Protein AF-A0A9E4QGD0-F1 (afdb_monomer_lite)

Secondary structure (DSSP, 8-state):
--PPPPPP--SSSTTSS---S-SS-TTTS-TTGGGTTSS---TT-PPPB---HHHHHHHHHHHHHHHHHHHHHTTTS------HHHHHHSHHHHHHHHHHHTTPPP---------S--S-HHHHBTTHHHHHHHHTTSGGGGGG-

Radius of gyration: 20.44 Å; chains: 1; bounding box: 40×55×53 Å

pLDDT: mean 71.47, std 24.99, range [26.88, 96.88]

Sequence (145 aa):
MVHRPEPDGGWEAAALEHTGGLRHPIASTTRLWRSISSSRARKQDRPLLTLTPEECDAAFREEERRSARFAALFADHPVHNLYYEDLAGKQNDTLAGVQQFLGVEPARLAPTTVRQNPEPLRQLIGNYDELFAAFRGTADEAFFD

Foldseek 3Di:
DDDDDDPDPPPVPPPPDPPPADPDDVPRPDPVVVPPPDDDDPPPDDDADEDDLVRVVSVVVVVVVVVVVVCVVCVVDDDDDADPCCCVPVVQVRVQVVCVVVVHDDDDDDDPDDDPDPDQSVVRHPCLVVNLVVCPPHPCNVVRD

Structure (mmCIF, N/CA/C/O backbone):
data_AF-A0A9E4QGD0-F1
#
_entry.id   AF-A0A9E4QGD0-F1
#
loop_
_atom_site.group_PDB
_atom_site.id
_atom_site.type_symbol
_atom_site.label_atom_id
_atom_site.label_alt_id
_atom_site.label_comp_id
_atom_site.label_asym_id
_atom_site.label_entity_id
_atom_site.label_seq_id
_atom_site.pdbx_PDB_ins_code
_atom_site.Cartn_x
_atom_site.Cartn_y
_atom_site.Cartn_z
_atom_site.occupancy
_atom_site.B_iso_or_equiv
_atom_site.auth_seq_id
_atom_site.auth_comp_id
_atom_site.auth_asym_id
_atom_site.auth_atom_id
_atom_site.pdbx_PDB_model_num
ATOM 1 N N . MET A 1 1 ? -4.714 39.289 32.082 1.00 37.78 1 MET A N 1
ATOM 2 C CA . MET A 1 1 ? -3.652 38.882 31.138 1.00 37.78 1 MET A CA 1
ATOM 3 C C . MET A 1 1 ? -3.065 37.585 31.656 1.00 37.78 1 MET A C 1
ATOM 5 O O . MET A 1 1 ? -2.292 37.620 32.601 1.00 37.78 1 MET A O 1
ATOM 9 N N . VAL A 1 2 ? -3.532 36.451 31.136 1.00 30.64 2 VAL A N 1
ATOM 10 C CA . VAL A 1 2 ? -3.069 35.122 31.553 1.00 30.64 2 VAL A CA 1
ATOM 11 C C . VAL A 1 2 ? -2.380 34.495 30.352 1.00 30.64 2 VAL A C 1
ATOM 13 O O . VAL A 1 2 ? -2.986 34.319 29.298 1.00 30.64 2 VAL A O 1
ATOM 16 N N . HIS A 1 3 ? -1.084 34.265 30.529 1.00 28.83 3 HIS A N 1
ATOM 17 C CA . HIS A 1 3 ? -0.173 33.605 29.607 1.00 28.83 3 HIS A CA 1
ATOM 18 C C . HIS A 1 3 ? -0.646 32.162 29.371 1.00 28.83 3 HIS A C 1
ATOM 20 O O . HIS A 1 3 ? -0.838 31.416 30.331 1.00 28.83 3 HIS A O 1
ATOM 26 N N . ARG A 1 4 ? -0.833 31.767 28.109 1.00 29.77 4 ARG A N 1
ATOM 27 C CA . ARG A 1 4 ? -1.031 30.367 27.714 1.00 29.77 4 ARG A CA 1
ATOM 28 C C . ARG A 1 4 ? 0.342 29.787 27.347 1.00 29.77 4 ARG A C 1
ATOM 30 O O . ARG A 1 4 ? 1.035 30.438 26.566 1.00 29.77 4 ARG A O 1
ATOM 37 N N . PRO A 1 5 ? 0.767 28.636 27.889 1.00 33.19 5 PRO A N 1
ATOM 38 C CA . PRO A 1 5 ? 1.956 27.956 27.394 1.00 33.19 5 PRO A CA 1
ATOM 39 C C . PRO A 1 5 ? 1.635 27.257 26.063 1.00 33.19 5 PRO A C 1
ATOM 41 O O . PRO A 1 5 ? 0.578 26.641 25.906 1.00 33.19 5 PRO A O 1
ATOM 44 N N . GLU A 1 6 ? 2.534 27.420 25.096 1.00 37.16 6 GLU A N 1
ATOM 45 C CA . GLU A 1 6 ? 2.599 26.661 23.842 1.00 37.16 6 GLU A CA 1
ATOM 46 C C . GLU A 1 6 ? 2.935 25.191 24.160 1.00 37.16 6 GLU A C 1
ATOM 48 O O . GLU A 1 6 ? 3.766 24.955 25.039 1.00 37.16 6 GLU A O 1
ATOM 53 N N . PRO A 1 7 ? 2.324 24.188 23.504 1.00 37.34 7 PRO A N 1
ATOM 54 C CA . PRO A 1 7 ? 2.764 22.811 23.653 1.00 37.34 7 PRO A CA 1
ATOM 55 C C . PRO A 1 7 ? 4.029 22.582 22.821 1.00 37.34 7 PRO A C 1
ATOM 57 O O . PRO A 1 7 ? 4.018 22.695 21.595 1.00 37.34 7 PRO A O 1
ATOM 60 N N . ASP A 1 8 ? 5.104 22.252 23.531 1.00 33.94 8 ASP A N 1
ATOM 61 C CA . ASP A 1 8 ? 6.404 21.860 23.007 1.00 33.94 8 ASP A CA 1
ATOM 62 C C . ASP A 1 8 ? 6.279 20.793 21.905 1.00 33.94 8 ASP A C 1
ATOM 64 O O . ASP A 1 8 ? 5.720 19.710 22.104 1.00 33.94 8 ASP A O 1
ATOM 68 N N . GLY A 1 9 ? 6.833 21.113 20.731 1.00 37.50 9 GLY A N 1
ATOM 69 C CA . GLY A 1 9 ? 6.943 20.260 19.543 1.00 37.50 9 GLY A CA 1
ATOM 70 C C . GLY A 1 9 ? 7.920 19.095 19.726 1.00 37.50 9 GLY A C 1
ATOM 71 O O . GLY A 1 9 ? 8.907 18.974 19.008 1.00 37.50 9 GLY A O 1
ATOM 72 N N . GLY A 1 10 ? 7.648 18.230 20.702 1.00 30.17 10 GLY A N 1
ATOM 73 C CA . GLY A 1 10 ? 8.499 17.101 21.083 1.00 30.17 10 GLY A CA 1
ATOM 74 C C . GLY A 1 10 ? 8.275 15.798 20.309 1.00 30.17 10 GLY A C 1
ATOM 75 O O . GLY A 1 10 ? 8.880 14.794 20.672 1.00 30.17 10 GLY A O 1
ATOM 76 N N . TRP A 1 11 ? 7.426 15.762 19.273 1.00 34.44 11 TRP A N 1
ATOM 77 C CA . TRP A 1 11 ? 7.174 14.530 18.501 1.00 34.44 11 TRP A CA 1
ATOM 78 C C . TRP A 1 11 ? 7.825 14.503 17.109 1.00 34.44 11 TRP A C 1
ATOM 80 O O . TRP A 1 11 ? 7.941 13.429 16.523 1.00 34.44 11 TRP A O 1
ATOM 90 N N . GLU A 1 12 ? 8.337 15.630 16.599 1.00 31.05 12 GLU A N 1
ATOM 91 C CA . GLU A 1 12 ? 8.999 15.672 15.282 1.00 31.05 12 GLU A CA 1
ATOM 92 C C . GLU A 1 12 ? 10.428 15.091 15.294 1.00 31.05 12 GLU A C 1
ATOM 94 O O . GLU A 1 12 ? 10.947 14.712 14.246 1.00 31.05 12 GLU A O 1
ATOM 99 N N . ALA A 1 13 ? 11.058 14.945 16.465 1.00 28.44 13 ALA A N 1
ATOM 100 C CA . ALA A 1 13 ? 12.454 14.503 16.572 1.00 28.44 13 ALA A CA 1
ATOM 101 C C . ALA A 1 13 ? 12.646 12.983 16.763 1.00 28.44 13 ALA A C 1
ATOM 103 O O . ALA A 1 13 ? 13.756 12.487 16.597 1.00 28.44 13 ALA A O 1
ATOM 104 N N . ALA A 1 14 ? 11.595 12.217 17.076 1.00 26.88 14 ALA A N 1
ATOM 105 C CA . ALA A 1 14 ? 11.733 10.786 17.389 1.00 26.88 14 ALA A CA 1
ATOM 106 C C . ALA A 1 14 ? 11.584 9.847 16.172 1.00 26.88 14 ALA A C 1
ATOM 108 O O . ALA A 1 14 ? 11.797 8.642 16.295 1.00 26.88 14 ALA A O 1
ATOM 109 N N . ALA A 1 15 ? 11.237 10.370 14.990 1.00 29.66 15 ALA A N 1
ATOM 110 C CA . ALA A 1 15 ? 10.967 9.555 13.801 1.00 29.66 15 ALA A CA 1
ATOM 111 C C . ALA A 1 15 ? 12.170 9.378 12.850 1.00 29.66 15 ALA A C 1
ATOM 113 O O . ALA A 1 15 ? 12.033 8.706 11.829 1.00 29.66 15 ALA A O 1
ATOM 114 N N . LEU A 1 16 ? 13.338 9.963 13.150 1.00 30.84 16 LEU A N 1
ATOM 115 C CA . LEU A 1 16 ? 14.414 10.128 12.159 1.00 30.84 16 LEU A CA 1
ATOM 116 C C . LEU A 1 16 ? 15.708 9.331 12.381 1.00 30.84 16 LEU A C 1
ATOM 118 O O . LEU A 1 16 ? 16.601 9.443 11.547 1.00 30.84 16 LEU A O 1
ATOM 122 N N . GLU A 1 17 ? 15.838 8.490 13.414 1.00 29.80 17 GLU A N 1
ATOM 123 C CA . GLU A 1 17 ? 17.156 7.891 13.721 1.00 29.80 17 GLU A CA 1
ATOM 124 C C . GLU A 1 17 ? 17.335 6.382 13.477 1.00 29.80 17 GLU A C 1
ATOM 126 O O . GLU A 1 17 ? 18.439 5.878 13.674 1.00 29.80 17 GLU A O 1
ATOM 131 N N . HIS A 1 18 ? 16.352 5.638 12.953 1.00 31.98 18 HIS A N 1
ATOM 132 C CA . HIS A 1 18 ? 16.528 4.187 12.718 1.00 31.98 18 HIS A CA 1
ATOM 133 C C . HIS A 1 18 ? 16.061 3.653 11.351 1.00 31.98 18 HIS A C 1
ATOM 135 O O . HIS A 1 18 ? 15.567 2.532 11.249 1.00 31.98 18 HIS A O 1
ATOM 141 N N . THR A 1 19 ? 16.307 4.392 10.267 1.00 35.72 19 THR A N 1
ATOM 142 C CA . THR A 1 19 ? 16.281 3.840 8.895 1.00 35.72 19 THR A CA 1
ATOM 143 C C . THR A 1 19 ? 17.700 3.625 8.373 1.00 35.72 19 THR A C 1
ATOM 145 O O . THR A 1 19 ? 18.219 4.387 7.559 1.00 35.72 19 THR A O 1
ATOM 148 N N . GLY A 1 20 ? 18.349 2.572 8.870 1.00 40.03 20 GLY A N 1
ATOM 149 C CA . GLY A 1 20 ? 19.473 1.942 8.185 1.00 40.03 20 GLY A CA 1
ATOM 150 C C . GLY A 1 20 ? 18.932 0.925 7.183 1.00 40.03 20 GLY A C 1
ATOM 151 O O . GLY A 1 20 ? 18.696 -0.219 7.551 1.00 40.03 20 GLY A O 1
ATOM 152 N N . GLY A 1 21 ? 18.701 1.354 5.944 1.00 33.47 21 GLY A N 1
ATOM 153 C CA . GLY A 1 21 ? 18.187 0.508 4.865 1.00 33.47 21 GLY A CA 1
ATOM 154 C C . GLY A 1 21 ? 17.586 1.366 3.758 1.00 33.47 21 GLY A C 1
ATOM 155 O O . GLY A 1 21 ? 16.741 2.206 4.034 1.00 33.47 21 GLY A O 1
ATOM 156 N N . LEU A 1 22 ? 18.067 1.171 2.529 1.00 30.36 22 LEU A N 1
ATOM 157 C CA . LEU A 1 22 ? 17.850 1.985 1.326 1.00 30.36 22 LEU A CA 1
ATOM 158 C C . LEU A 1 22 ? 18.575 3.339 1.336 1.00 30.36 22 LEU A C 1
ATOM 160 O O . LEU A 1 22 ? 18.127 4.347 1.873 1.00 30.36 22 LEU A O 1
ATOM 164 N N . ARG A 1 23 ?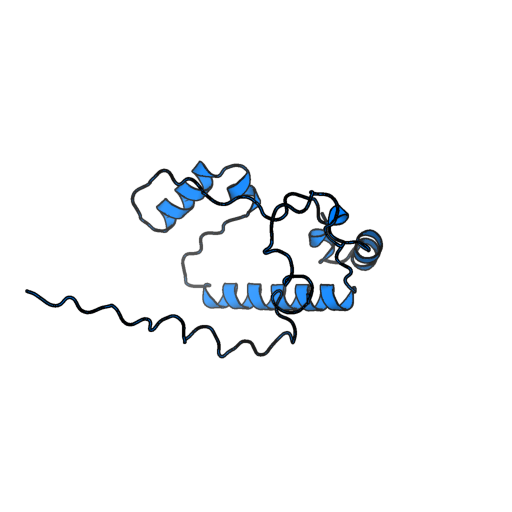 19.684 3.383 0.588 1.00 32.03 23 ARG A N 1
ATOM 165 C CA . ARG A 1 23 ? 20.311 4.632 0.132 1.00 32.03 23 ARG A CA 1
ATOM 166 C C . ARG A 1 23 ? 19.427 5.443 -0.811 1.00 32.03 23 ARG A C 1
ATOM 168 O O . ARG A 1 23 ? 19.858 6.515 -1.214 1.00 32.03 23 ARG A O 1
ATOM 175 N N . HIS A 1 24 ? 18.208 4.985 -1.088 1.00 34.72 24 HIS A N 1
ATOM 176 C CA . HIS A 1 24 ? 17.151 5.824 -1.603 1.00 34.72 24 HIS A CA 1
ATOM 177 C C . HIS A 1 24 ? 15.778 5.413 -1.033 1.00 34.72 24 HIS A C 1
ATOM 179 O O . HIS A 1 24 ? 15.116 4.552 -1.610 1.00 34.72 24 HIS A O 1
ATOM 185 N N . PRO A 1 25 ? 15.308 5.993 0.092 1.00 33.09 25 PRO A N 1
ATOM 186 C CA . PRO A 1 25 ? 13.870 6.071 0.343 1.00 33.09 25 PRO A CA 1
ATOM 187 C C . PRO A 1 25 ? 13.191 6.638 -0.909 1.00 33.09 25 PRO A C 1
ATOM 189 O O . PRO A 1 25 ? 13.799 7.410 -1.639 1.00 33.09 25 PRO A O 1
ATOM 192 N N . ILE A 1 26 ? 11.923 6.335 -1.158 1.00 40.16 26 ILE A N 1
ATOM 193 C CA . ILE A 1 26 ? 11.139 6.863 -2.296 1.00 40.16 26 ILE A CA 1
ATOM 194 C C . ILE A 1 26 ? 11.125 8.420 -2.352 1.00 40.16 26 ILE A C 1
ATOM 196 O O . ILE A 1 26 ? 10.740 9.022 -3.349 1.00 40.16 26 ILE A O 1
ATOM 200 N N . ALA A 1 27 ? 11.661 9.094 -1.327 1.00 36.22 27 ALA A N 1
ATOM 201 C CA . ALA A 1 27 ? 12.019 10.512 -1.318 1.00 36.22 27 ALA A CA 1
ATOM 202 C C . ALA A 1 27 ? 13.336 10.897 -2.052 1.00 36.22 27 ALA A C 1
ATOM 204 O O . ALA A 1 27 ? 13.570 12.083 -2.281 1.00 36.22 27 ALA A O 1
ATOM 205 N N . SER A 1 28 ? 14.223 9.963 -2.410 1.00 31.81 28 SER A N 1
ATOM 206 C CA . SER A 1 28 ? 15.573 10.256 -2.918 1.00 31.81 28 SER A CA 1
ATOM 207 C C . SER A 1 28 ? 16.034 9.478 -4.160 1.00 31.81 28 SER A C 1
ATOM 209 O O . SER A 1 28 ? 17.131 9.779 -4.635 1.00 31.81 28 SER A O 1
ATOM 211 N N . THR A 1 29 ? 15.218 8.615 -4.785 1.00 34.66 29 THR A N 1
ATOM 212 C CA . THR A 1 29 ? 15.470 8.121 -6.168 1.00 34.66 29 THR A CA 1
ATOM 213 C C . THR A 1 29 ? 14.734 8.908 -7.244 1.00 34.66 29 THR A C 1
ATOM 215 O O . THR A 1 29 ? 14.401 8.387 -8.305 1.00 34.66 29 THR A O 1
ATOM 218 N N . THR A 1 30 ? 14.494 10.203 -7.047 1.00 38.78 30 THR A N 1
ATOM 219 C CA . THR A 1 30 ? 14.325 11.060 -8.220 1.00 38.78 30 THR A CA 1
ATOM 220 C C . THR A 1 30 ? 14.702 12.497 -7.918 1.00 38.78 30 THR A C 1
ATOM 222 O O . THR A 1 30 ? 13.944 13.281 -7.352 1.00 38.78 30 THR A O 1
ATOM 225 N N . ARG A 1 31 ? 15.844 12.907 -8.472 1.00 33.31 31 ARG A N 1
ATOM 226 C CA . ARG A 1 31 ? 16.175 14.313 -8.757 1.00 33.31 31 ARG A CA 1
ATOM 227 C C . ARG A 1 31 ? 15.144 15.013 -9.672 1.00 33.31 31 ARG A C 1
ATOM 229 O O . ARG A 1 31 ? 15.396 16.132 -10.097 1.00 33.31 31 ARG A O 1
ATOM 236 N N . LEU A 1 32 ? 14.000 14.382 -9.959 1.00 41.00 32 LEU A N 1
ATOM 237 C CA . LEU A 1 32 ? 12.883 14.905 -10.744 1.00 41.00 32 LEU A CA 1
ATOM 238 C C . LEU A 1 32 ? 11.724 15.445 -9.889 1.00 41.00 32 LEU A C 1
ATOM 240 O O . LEU A 1 32 ? 10.880 16.155 -10.423 1.00 41.00 32 LEU A O 1
ATOM 244 N N . TRP A 1 33 ? 11.694 15.227 -8.566 1.00 37.56 33 TRP A N 1
ATOM 245 C CA . TRP A 1 33 ? 10.655 15.841 -7.715 1.00 37.56 33 TRP A CA 1
ATOM 246 C C . TRP A 1 33 ? 10.857 17.350 -7.499 1.00 37.56 33 TRP A C 1
ATOM 248 O O . TRP A 1 33 ? 9.934 18.050 -7.088 1.00 37.56 33 TRP A O 1
ATOM 258 N N . ARG A 1 34 ? 12.045 17.889 -7.813 1.00 32.38 34 ARG A N 1
ATOM 259 C CA . ARG A 1 34 ? 12.390 19.297 -7.547 1.00 32.38 34 ARG A CA 1
ATOM 260 C C . ARG A 1 34 ? 11.871 20.300 -8.594 1.00 32.38 34 ARG A C 1
ATOM 262 O O . ARG A 1 34 ? 12.224 21.470 -8.500 1.00 32.38 34 ARG A O 1
ATOM 269 N N . SER A 1 35 ? 11.036 19.895 -9.557 1.00 36.22 35 SER A N 1
ATOM 270 C CA . SER A 1 35 ? 10.391 20.838 -10.496 1.00 36.22 35 SER A CA 1
ATOM 271 C C . SER A 1 35 ? 8.858 20.859 -10.451 1.00 36.22 35 SER A C 1
ATOM 273 O O . SER A 1 35 ? 8.249 21.676 -11.136 1.00 36.22 35 SER A O 1
ATOM 275 N N . ILE A 1 36 ? 8.203 20.054 -9.604 1.00 44.62 36 ILE A N 1
ATOM 276 C CA . ILE A 1 36 ? 6.727 19.985 -9.531 1.00 44.62 36 ILE A CA 1
ATOM 277 C C . ILE A 1 36 ? 6.158 21.023 -8.541 1.00 44.62 36 ILE A C 1
ATOM 279 O O . ILE A 1 36 ? 5.204 20.765 -7.812 1.00 44.62 36 ILE A O 1
ATOM 283 N N . SER A 1 37 ? 6.743 22.221 -8.478 1.00 36.44 37 SER A N 1
ATOM 284 C CA . SER A 1 37 ? 6.185 23.333 -7.693 1.00 36.44 37 SER A CA 1
ATOM 285 C C . SER A 1 37 ? 6.234 24.677 -8.414 1.00 36.44 37 SER A C 1
ATOM 287 O O . SER A 1 37 ? 6.330 25.731 -7.790 1.00 36.44 37 SER A O 1
ATOM 289 N N . SER A 1 38 ? 6.082 24.680 -9.737 1.00 34.09 38 SER A N 1
ATOM 290 C CA . SER A 1 38 ? 5.678 25.900 -10.428 1.00 34.09 38 SER A CA 1
ATOM 291 C C . SER A 1 38 ? 4.634 25.616 -11.503 1.00 34.09 38 SER A C 1
ATOM 293 O O . SER A 1 38 ? 4.885 25.019 -12.541 1.00 34.09 38 SER A O 1
ATOM 295 N N . SER A 1 39 ? 3.421 26.090 -11.213 1.00 37.16 39 SER A N 1
ATOM 296 C CA . SER A 1 39 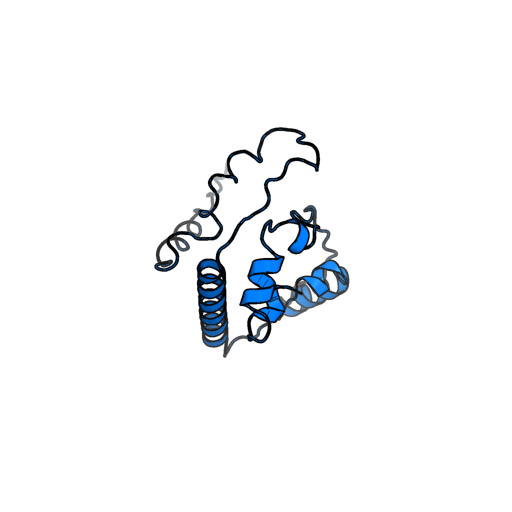? 2.464 26.622 -12.185 1.00 37.16 39 SER A CA 1
ATOM 297 C C . SER A 1 39 ? 2.187 25.795 -13.451 1.00 37.16 39 SER A C 1
ATOM 299 O O . SER A 1 39 ? 2.887 25.900 -14.450 1.00 37.16 39 SER A O 1
ATOM 301 N N . ARG A 1 40 ? 1.015 25.143 -13.480 1.00 40.81 40 ARG A N 1
ATOM 302 C CA . ARG A 1 40 ? 0.217 24.962 -14.713 1.00 40.81 40 ARG A CA 1
ATOM 303 C C . ARG A 1 40 ? 0.916 24.217 -15.871 1.00 40.81 40 ARG A C 1
ATOM 305 O O . ARG A 1 40 ? 0.634 24.504 -17.032 1.00 40.81 40 ARG A O 1
ATOM 312 N N . ALA A 1 41 ? 1.773 23.239 -15.586 1.00 40.69 41 ALA A N 1
ATOM 313 C CA . ALA A 1 41 ? 2.294 22.350 -16.624 1.00 40.69 41 ALA A CA 1
ATOM 314 C C . ALA A 1 41 ? 1.164 21.448 -17.157 1.00 40.69 41 ALA A C 1
ATOM 316 O O . ALA A 1 41 ? 0.439 20.809 -16.390 1.00 40.69 41 ALA A O 1
ATOM 317 N N . ARG A 1 42 ? 0.972 21.451 -18.481 1.00 42.41 42 ARG A N 1
ATOM 318 C CA . ARG A 1 42 ? -0.012 20.616 -19.182 1.00 42.41 42 ARG A CA 1
ATOM 319 C C . ARG A 1 42 ? 0.223 19.144 -18.836 1.00 42.41 42 ARG A C 1
ATOM 321 O O . ARG A 1 42 ? 1.358 18.726 -18.641 1.00 42.41 42 ARG A O 1
ATOM 328 N N . LYS A 1 43 ? -0.852 18.355 -18.838 1.00 49.62 43 LYS A N 1
ATOM 329 C CA . LYS A 1 43 ? -0.911 16.909 -18.534 1.00 49.62 43 LYS A CA 1
ATOM 330 C C . LYS A 1 43 ? 0.044 16.015 -19.366 1.00 49.62 43 LYS A C 1
ATOM 332 O O . LYS A 1 43 ? -0.002 14.805 -19.219 1.00 49.62 43 LYS A O 1
ATOM 337 N N . GLN A 1 44 ? 0.858 16.585 -20.254 1.00 48.75 44 GLN A N 1
ATOM 338 C CA . GLN A 1 44 ? 1.521 15.904 -21.365 1.00 48.75 44 GLN A CA 1
ATOM 339 C C . GLN A 1 44 ? 3.051 15.761 -21.221 1.00 48.75 44 GLN A C 1
ATOM 341 O O . GLN A 1 44 ? 3.631 15.041 -22.017 1.00 48.75 44 GLN A O 1
ATOM 346 N N . ASP A 1 45 ? 3.690 16.364 -20.206 1.00 53.34 45 ASP A N 1
ATOM 347 C CA . ASP A 1 45 ? 5.168 16.397 -20.071 1.00 53.34 45 ASP A CA 1
ATOM 348 C C . ASP A 1 45 ? 5.713 15.751 -18.779 1.00 53.34 45 ASP A C 1
ATOM 350 O O . ASP A 1 45 ? 6.805 16.085 -18.314 1.00 53.34 45 ASP A O 1
ATOM 354 N N . ARG A 1 46 ? 4.979 14.827 -18.145 1.00 64.06 46 ARG A N 1
ATOM 355 C CA . ARG A 1 46 ? 5.560 14.071 -17.020 1.00 64.06 46 ARG A CA 1
ATOM 356 C C . ARG A 1 46 ? 6.547 13.033 -17.578 1.00 64.06 46 ARG A C 1
ATOM 358 O O . ARG A 1 46 ? 6.112 12.190 -18.360 1.00 64.06 46 ARG A O 1
ATOM 365 N N . PRO A 1 47 ? 7.842 13.069 -17.209 1.00 68.62 47 PRO A N 1
ATOM 366 C CA . PRO A 1 47 ? 8.787 12.056 -17.660 1.00 68.62 47 PRO A CA 1
ATOM 367 C C . PRO A 1 47 ? 8.386 10.691 -17.095 1.00 68.62 47 PRO A C 1
ATOM 369 O O . PRO A 1 47 ? 8.054 10.581 -15.913 1.00 68.62 47 PRO A O 1
ATOM 372 N N . LEU A 1 48 ? 8.422 9.668 -17.948 1.00 79.62 48 LEU A N 1
ATOM 373 C CA . LEU A 1 48 ? 8.184 8.288 -17.539 1.00 79.62 48 LEU A CA 1
ATOM 374 C C . LEU A 1 48 ? 9.318 7.811 -16.627 1.00 79.62 48 LEU A C 1
ATOM 376 O O . LEU A 1 48 ? 10.488 8.131 -16.845 1.00 79.62 48 LEU A O 1
ATOM 380 N N . LEU A 1 49 ? 8.964 7.032 -15.610 1.00 83.88 49 LEU A N 1
ATOM 381 C CA . LEU A 1 49 ? 9.920 6.390 -14.718 1.00 83.88 49 LEU A CA 1
ATOM 382 C C . LEU A 1 49 ? 10.573 5.212 -15.440 1.00 83.88 49 LEU A C 1
ATOM 384 O O . LEU A 1 49 ? 9.909 4.476 -16.160 1.00 83.88 49 LEU A O 1
ATOM 388 N N . THR A 1 50 ? 11.872 5.027 -15.254 1.00 84.94 50 THR A N 1
ATOM 389 C CA . THR A 1 50 ? 12.584 3.820 -15.694 1.00 84.94 50 THR A CA 1
ATOM 390 C C . THR A 1 50 ? 13.168 3.175 -14.452 1.00 84.94 50 THR A C 1
ATOM 392 O O . THR A 1 50 ? 13.793 3.879 -13.660 1.00 84.94 50 THR A O 1
ATOM 395 N N . LEU A 1 51 ? 12.919 1.882 -14.272 1.00 88.31 51 LEU A N 1
ATOM 396 C CA . LEU A 1 51 ? 13.346 1.110 -13.101 1.00 88.31 51 LEU A CA 1
ATOM 397 C C . LEU A 1 51 ? 14.066 -0.154 -13.564 1.00 88.31 51 LEU A C 1
ATOM 399 O O . LEU A 1 51 ? 13.754 -0.666 -14.640 1.00 88.31 51 LEU A O 1
ATOM 403 N N . THR A 1 52 ? 14.992 -0.681 -12.772 1.00 90.31 52 THR A N 1
ATOM 404 C CA . THR A 1 52 ? 15.599 -1.992 -13.055 1.00 90.31 52 THR A CA 1
ATOM 405 C C . THR A 1 52 ? 14.912 -3.115 -12.268 1.00 90.31 52 THR A C 1
ATOM 407 O O . THR A 1 52 ? 14.323 -2.854 -11.214 1.00 90.31 52 THR A O 1
ATOM 410 N N . PRO A 1 53 ? 14.987 -4.379 -12.729 1.00 89.06 53 PRO A N 1
ATOM 411 C CA . PRO A 1 53 ? 14.486 -5.515 -11.957 1.00 89.06 53 PRO A CA 1
ATOM 412 C C . PRO A 1 53 ? 15.101 -5.606 -10.554 1.00 89.06 53 PRO A C 1
ATOM 414 O O . PRO A 1 53 ? 14.408 -5.933 -9.598 1.00 89.06 53 PRO A O 1
ATOM 417 N N . GLU A 1 54 ? 16.379 -5.259 -10.396 1.00 88.19 54 GLU A N 1
ATOM 418 C CA . GLU A 1 54 ? 17.060 -5.280 -9.098 1.00 88.19 54 GLU A CA 1
ATOM 419 C C . GLU A 1 54 ? 16.514 -4.215 -8.138 1.00 88.19 54 GLU A C 1
ATOM 421 O O . GLU A 1 54 ? 16.390 -4.473 -6.941 1.00 88.19 54 GLU A O 1
ATOM 426 N N . GLU A 1 55 ? 16.164 -3.028 -8.645 1.00 85.56 55 GLU A N 1
ATOM 427 C CA . GLU A 1 55 ? 15.517 -1.982 -7.845 1.00 85.56 55 GLU A CA 1
ATOM 428 C C . GLU A 1 55 ? 14.123 -2.422 -7.380 1.00 85.56 55 GLU A C 1
ATOM 430 O O . GLU A 1 55 ? 13.759 -2.192 -6.224 1.00 85.56 55 GLU A O 1
ATOM 435 N N . CYS A 1 56 ? 13.364 -3.083 -8.259 1.00 88.38 56 CYS A N 1
ATOM 436 C CA . CYS A 1 56 ? 12.058 -3.643 -7.931 1.00 88.38 56 CYS A CA 1
ATOM 437 C C . CYS A 1 56 ? 12.162 -4.762 -6.884 1.00 88.38 56 CYS A C 1
ATOM 439 O O . CYS A 1 56 ? 11.482 -4.682 -5.864 1.00 88.38 56 CYS A O 1
ATOM 441 N N . ASP A 1 57 ? 13.043 -5.750 -7.072 1.00 87.56 57 ASP A N 1
ATOM 442 C CA . ASP A 1 57 ? 13.213 -6.846 -6.104 1.00 87.56 57 ASP A CA 1
ATOM 443 C C . ASP A 1 57 ? 13.657 -6.315 -4.736 1.00 87.56 57 ASP A C 1
ATOM 445 O O . ASP A 1 57 ? 13.053 -6.651 -3.719 1.00 87.56 57 ASP A O 1
ATOM 449 N N . ALA A 1 58 ? 14.626 -5.393 -4.692 1.00 87.25 58 ALA A N 1
ATOM 450 C CA . ALA A 1 58 ? 15.041 -4.773 -3.436 1.00 87.25 58 ALA A CA 1
ATOM 451 C C . ALA A 1 58 ? 13.873 -4.078 -2.710 1.00 87.25 58 ALA A C 1
ATOM 453 O O . ALA A 1 58 ? 13.765 -4.172 -1.485 1.00 87.25 58 ALA A O 1
ATOM 454 N N . ALA A 1 59 ? 12.988 -3.405 -3.453 1.00 87.56 59 ALA A N 1
ATOM 455 C CA . ALA A 1 59 ? 11.800 -2.774 -2.891 1.00 87.56 59 ALA A CA 1
ATOM 456 C C . ALA A 1 59 ? 10.779 -3.804 -2.376 1.00 87.56 59 ALA A C 1
ATOM 458 O O . ALA A 1 59 ? 10.259 -3.631 -1.274 1.00 87.56 59 ALA A O 1
ATOM 459 N N . PHE A 1 60 ? 10.529 -4.888 -3.116 1.00 90.88 60 PHE A N 1
ATOM 460 C CA . PHE A 1 60 ? 9.609 -5.950 -2.696 1.00 90.88 60 PHE A CA 1
ATOM 461 C C . PHE A 1 60 ? 10.092 -6.654 -1.425 1.00 90.88 60 PHE A C 1
ATOM 463 O O . PHE A 1 60 ? 9.322 -6.814 -0.479 1.00 90.88 60 PHE A O 1
ATOM 470 N N . ARG A 1 61 ? 11.389 -6.980 -1.335 1.00 93.00 61 ARG A N 1
ATOM 471 C CA . ARG A 1 61 ? 11.974 -7.605 -0.134 1.00 93.00 61 ARG A CA 1
ATOM 472 C C . ARG A 1 61 ? 11.901 -6.700 1.088 1.00 93.00 61 ARG A C 1
ATOM 474 O O . ARG A 1 61 ? 11.664 -7.183 2.199 1.00 93.00 61 ARG A O 1
ATOM 481 N N . GLU A 1 62 ? 12.105 -5.397 0.907 1.00 90.38 62 GLU A N 1
ATOM 482 C CA . GLU A 1 62 ? 11.950 -4.445 2.005 1.00 90.38 62 GLU A CA 1
ATOM 483 C C . GLU A 1 62 ? 10.486 -4.340 2.446 1.00 90.38 62 GLU A C 1
ATOM 485 O O . GLU A 1 62 ? 10.214 -4.319 3.647 1.00 90.38 62 GLU A O 1
ATOM 490 N N . GLU A 1 63 ? 9.536 -4.351 1.507 1.00 89.56 63 GLU A N 1
ATOM 491 C CA . GLU A 1 63 ? 8.109 -4.350 1.830 1.00 89.56 63 GLU A CA 1
ATOM 492 C C . GLU A 1 63 ? 7.690 -5.616 2.587 1.00 89.56 63 GLU A C 1
ATOM 494 O O . GLU A 1 63 ? 7.030 -5.518 3.625 1.00 89.56 63 GLU A O 1
ATOM 499 N N . GLU A 1 64 ? 8.146 -6.794 2.151 1.00 91.25 64 GLU A N 1
ATOM 500 C CA . GLU A 1 64 ? 7.940 -8.064 2.858 1.00 91.25 64 GLU A CA 1
ATOM 501 C C . GLU A 1 64 ? 8.493 -8.003 4.289 1.00 91.25 64 GLU A C 1
ATOM 503 O O . GLU A 1 64 ? 7.790 -8.330 5.252 1.00 91.25 64 GLU A O 1
ATOM 508 N N . ARG A 1 65 ? 9.736 -7.527 4.460 1.00 94.38 65 ARG A N 1
ATOM 509 C CA . ARG A 1 65 ? 10.352 -7.355 5.787 1.00 94.38 65 ARG A CA 1
ATOM 510 C C . ARG A 1 65 ? 9.560 -6.397 6.663 1.00 94.38 65 ARG A C 1
ATOM 512 O O . ARG A 1 65 ? 9.374 -6.664 7.854 1.00 94.38 65 ARG A O 1
ATOM 519 N N . ARG A 1 66 ? 9.130 -5.269 6.103 1.00 93.88 66 ARG A N 1
ATOM 520 C CA . ARG A 1 66 ? 8.398 -4.223 6.817 1.00 93.88 66 ARG A CA 1
ATOM 521 C C . ARG A 1 66 ? 7.029 -4.724 7.258 1.00 93.88 66 ARG A C 1
ATOM 523 O O . ARG A 1 66 ? 6.685 -4.564 8.429 1.00 93.88 66 ARG A O 1
ATOM 530 N N . SER A 1 67 ? 6.308 -5.391 6.361 1.00 91.00 67 SER A N 1
ATOM 531 C CA . SER A 1 67 ? 5.024 -6.032 6.636 1.00 91.00 67 SER A CA 1
ATOM 532 C C . SER A 1 67 ? 5.151 -7.081 7.744 1.00 91.00 67 SER A C 1
ATOM 534 O O . SER A 1 67 ? 4.473 -6.979 8.767 1.00 91.00 67 SER A O 1
ATOM 536 N N . ALA A 1 68 ? 6.111 -8.008 7.631 1.00 94.56 68 ALA A N 1
ATOM 537 C CA . ALA A 1 68 ? 6.357 -9.028 8.653 1.00 94.56 68 ALA A CA 1
ATOM 538 C C . ALA A 1 68 ? 6.722 -8.417 10.018 1.00 94.56 68 ALA A C 1
ATOM 540 O O . ALA A 1 68 ? 6.241 -8.865 11.061 1.00 94.56 68 ALA A O 1
ATOM 541 N N . ARG A 1 69 ? 7.538 -7.355 10.024 1.00 96.12 69 ARG A N 1
ATOM 542 C CA . ARG A 1 69 ? 7.903 -6.634 11.248 1.00 96.12 69 ARG A CA 1
ATOM 543 C C . ARG A 1 69 ? 6.687 -5.993 11.914 1.00 96.12 69 ARG A C 1
ATOM 545 O O . ARG A 1 69 ? 6.555 -6.096 13.131 1.00 96.12 69 ARG A O 1
ATOM 552 N N . PHE A 1 70 ? 5.827 -5.313 11.159 1.00 93.00 70 PHE A N 1
ATOM 553 C CA . PHE A 1 70 ? 4.629 -4.694 11.727 1.00 93.00 70 PHE A CA 1
ATOM 554 C C . PHE A 1 70 ? 3.609 -5.735 12.186 1.00 93.00 70 PHE A C 1
ATOM 556 O O . PHE A 1 70 ? 3.058 -5.580 13.271 1.00 93.00 70 PHE A O 1
ATOM 563 N N . ALA A 1 71 ? 3.433 -6.826 11.439 1.00 93.56 71 ALA A N 1
ATOM 564 C CA . ALA A 1 71 ? 2.596 -7.944 11.861 1.00 93.56 71 ALA A CA 1
ATOM 565 C C . ALA A 1 71 ? 3.055 -8.518 13.212 1.00 93.56 71 ALA A C 1
ATOM 567 O O . ALA A 1 71 ? 2.231 -8.736 14.094 1.00 93.56 71 ALA A O 1
ATOM 568 N N . ALA A 1 72 ? 4.366 -8.685 13.413 1.00 95.94 72 ALA A N 1
ATOM 569 C CA . ALA A 1 72 ? 4.915 -9.123 14.696 1.00 95.94 72 ALA A CA 1
ATOM 570 C C . ALA A 1 72 ? 4.725 -8.084 15.818 1.00 95.94 72 ALA A C 1
ATOM 572 O O . ALA A 1 72 ? 4.359 -8.451 16.929 1.00 95.94 72 ALA A O 1
ATOM 573 N N . LEU A 1 73 ? 4.952 -6.793 15.543 1.00 96.31 73 LEU A N 1
ATOM 574 C CA . LEU A 1 73 ? 4.795 -5.723 16.540 1.00 96.31 73 LEU A CA 1
ATOM 575 C C . LEU A 1 73 ? 3.350 -5.562 17.025 1.00 96.31 73 LEU A C 1
ATOM 577 O O . LEU A 1 73 ? 3.136 -5.207 18.179 1.00 96.31 73 LEU A O 1
ATOM 581 N N . PHE A 1 74 ? 2.376 -5.804 16.149 1.00 95.06 74 PHE A N 1
ATOM 582 C CA . PHE A 1 74 ? 0.956 -5.634 16.447 1.00 95.06 74 PHE A CA 1
ATOM 583 C C . PHE A 1 74 ? 0.216 -6.957 16.688 1.00 95.06 74 PHE A C 1
ATOM 585 O O . PHE A 1 74 ? -1.008 -6.946 16.761 1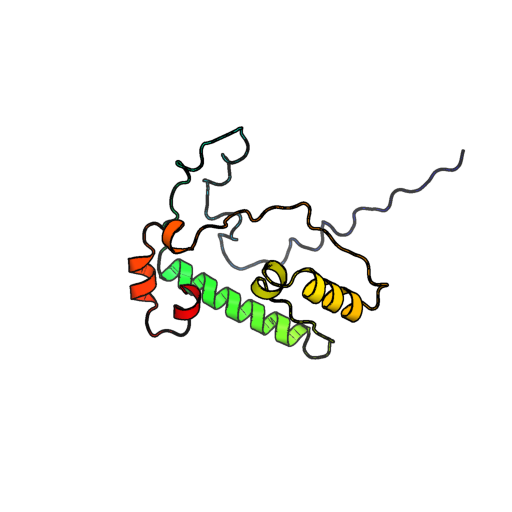.00 95.06 74 PHE A O 1
ATOM 592 N N . ALA A 1 75 ? 0.928 -8.080 16.845 1.00 95.44 75 ALA A N 1
ATOM 593 C CA . ALA A 1 75 ? 0.321 -9.407 16.985 1.00 95.44 75 ALA A CA 1
ATOM 594 C C . ALA A 1 75 ? -0.690 -9.498 18.146 1.00 95.44 75 ALA A C 1
ATOM 596 O O . ALA A 1 75 ? -1.725 -10.145 18.009 1.00 95.44 75 ALA A O 1
ATOM 597 N N . ASP A 1 76 ? -0.417 -8.796 19.250 1.00 96.56 76 ASP A N 1
ATOM 598 C CA . ASP A 1 76 ? -1.267 -8.765 20.448 1.00 96.56 76 ASP A CA 1
ATOM 599 C C . ASP A 1 76 ? -2.183 -7.527 20.515 1.00 96.56 76 ASP A C 1
ATOM 601 O O . ASP A 1 76 ? -2.786 -7.234 21.550 1.00 96.56 76 ASP A O 1
ATOM 605 N N . HIS A 1 77 ? -2.291 -6.772 19.420 1.00 95.56 77 HIS A N 1
ATOM 606 C CA . HIS A 1 77 ? -3.090 -5.555 19.346 1.00 95.56 77 HIS A CA 1
ATOM 607 C C . HIS A 1 77 ? -4.285 -5.731 18.400 1.00 95.56 77 HIS A C 1
ATOM 609 O O . HIS A 1 77 ? -4.176 -6.404 17.375 1.00 95.56 77 HIS A O 1
ATOM 615 N N . PRO A 1 78 ? -5.435 -5.092 18.681 1.00 94.38 78 PRO A N 1
ATOM 616 C CA . PRO A 1 78 ? -6.493 -4.969 17.690 1.00 94.38 78 PRO A CA 1
ATOM 617 C C . PRO A 1 78 ? -5.957 -4.245 16.450 1.00 94.38 78 PRO A C 1
ATOM 619 O O . PRO A 1 78 ? -5.404 -3.151 16.562 1.00 94.38 78 PRO A O 1
ATOM 622 N N . VAL A 1 79 ? -6.139 -4.844 15.274 1.00 94.50 79 VAL A N 1
ATOM 623 C CA . VAL A 1 79 ? -5.740 -4.265 13.986 1.00 94.50 79 VAL A CA 1
ATOM 624 C C . VAL A 1 79 ? -6.971 -4.119 13.105 1.00 94.50 79 VAL A C 1
ATOM 626 O O . VAL A 1 79 ? -7.750 -5.058 12.939 1.00 94.50 79 VAL A O 1
ATOM 629 N N . HIS A 1 80 ? -7.129 -2.938 12.516 1.00 94.06 80 HIS A N 1
ATOM 630 C CA . HIS A 1 80 ? -8.122 -2.680 11.484 1.00 94.06 80 HIS A CA 1
ATOM 631 C C . HIS A 1 80 ? -7.423 -2.551 10.135 1.00 94.06 80 HIS A C 1
ATOM 633 O O . HIS A 1 80 ? -6.672 -1.602 9.907 1.00 94.06 80 HIS A O 1
ATOM 639 N N . ASN A 1 81 ? -7.664 -3.517 9.251 1.00 91.56 81 ASN A N 1
ATOM 640 C CA . ASN A 1 81 ? -7.101 -3.504 7.907 1.00 91.56 81 ASN A CA 1
ATOM 641 C C . ASN A 1 81 ? -7.919 -2.577 7.012 1.00 91.56 81 ASN A C 1
ATOM 643 O O . ASN A 1 81 ? -9.138 -2.705 6.918 1.00 91.56 81 ASN A O 1
ATOM 647 N N . LEU A 1 82 ? -7.220 -1.664 6.346 1.00 90.69 82 LEU A N 1
ATOM 648 C CA . LEU A 1 82 ? -7.787 -0.696 5.425 1.00 90.69 82 LEU A CA 1
ATOM 649 C C . LEU A 1 82 ? -7.094 -0.846 4.073 1.00 90.69 82 LEU A C 1
ATOM 651 O O . LEU A 1 82 ? -5.872 -0.727 3.995 1.00 90.69 82 LEU A O 1
ATOM 655 N N . TYR A 1 83 ? -7.881 -1.051 3.022 1.00 87.94 83 TYR A N 1
ATOM 656 C CA . TYR A 1 83 ? -7.391 -1.131 1.650 1.00 87.94 83 TYR A CA 1
ATOM 657 C C . TYR A 1 83 ? -7.712 0.153 0.892 1.00 87.94 83 TYR A C 1
ATOM 659 O O . TYR A 1 83 ? -8.744 0.799 1.112 1.00 87.94 83 TYR A O 1
ATOM 667 N N . TYR A 1 84 ? -6.811 0.541 -0.006 1.00 82.69 84 TYR A N 1
ATOM 668 C CA . TYR A 1 84 ? -6.963 1.771 -0.774 1.00 82.69 84 TYR A CA 1
ATOM 669 C C . TYR A 1 84 ? -8.185 1.707 -1.702 1.00 82.69 84 TYR A C 1
ATOM 671 O O . TYR A 1 84 ? -8.906 2.691 -1.860 1.00 82.69 84 TYR A O 1
ATOM 679 N N . GLU A 1 85 ? -8.447 0.534 -2.268 1.00 84.19 85 GLU A N 1
ATOM 680 C CA . GLU A 1 85 ? -9.534 0.240 -3.196 1.00 84.19 85 GLU A CA 1
ATOM 681 C C . GLU A 1 85 ? -10.896 0.435 -2.525 1.00 84.19 85 GLU A C 1
ATOM 683 O O . GLU A 1 85 ? -11.800 1.038 -3.107 1.00 84.19 85 GLU A O 1
ATOM 688 N N . ASP A 1 86 ? -11.025 0.007 -1.268 1.00 87.06 86 ASP A N 1
ATOM 689 C CA . ASP A 1 86 ? -12.233 0.213 -0.470 1.00 87.06 86 ASP A CA 1
ATOM 690 C C . ASP A 1 86 ? -12.399 1.676 -0.061 1.00 87.06 86 ASP A C 1
ATOM 692 O O . ASP A 1 86 ? -13.515 2.202 -0.055 1.00 87.06 86 ASP A O 1
ATOM 696 N N . LEU A 1 87 ? -11.304 2.375 0.246 1.00 86.31 87 LEU A N 1
ATOM 697 C CA . LEU A 1 87 ? -11.366 3.804 0.541 1.00 86.31 87 LEU A CA 1
ATOM 698 C C . LEU A 1 87 ? -11.776 4.616 -0.697 1.00 86.31 87 LEU A C 1
ATOM 700 O O . LEU A 1 87 ? -12.563 5.553 -0.579 1.00 86.31 87 LEU A O 1
ATOM 704 N N . ALA A 1 88 ? -11.286 4.244 -1.880 1.00 83.44 88 ALA A N 1
ATOM 705 C CA . ALA A 1 88 ? -11.606 4.908 -3.138 1.00 83.44 88 ALA A CA 1
ATOM 706 C C . ALA A 1 88 ? -13.017 4.566 -3.654 1.00 83.44 88 ALA A C 1
ATOM 708 O O . ALA A 1 88 ? -13.696 5.438 -4.195 1.00 83.44 88 ALA A O 1
ATOM 709 N N . GLY A 1 89 ? -13.463 3.314 -3.500 1.00 84.56 89 GLY A N 1
ATOM 710 C CA . GLY A 1 89 ? -14.741 2.829 -4.032 1.00 84.56 89 GLY A CA 1
ATOM 711 C C . GLY A 1 89 ? -15.928 2.935 -3.070 1.00 84.56 89 GLY A C 1
ATOM 712 O O . GLY A 1 89 ? -17.060 3.111 -3.516 1.00 84.56 89 GLY A O 1
ATOM 713 N N . LYS A 1 90 ? -15.691 2.838 -1.755 1.00 87.12 90 LYS A N 1
ATOM 714 C CA . LYS A 1 90 ? -16.724 2.758 -0.701 1.00 87.12 90 LYS A CA 1
ATOM 715 C C . LYS A 1 90 ? -16.406 3.680 0.477 1.00 87.12 90 LYS A C 1
ATOM 717 O O . LYS A 1 90 ? -16.576 3.332 1.640 1.00 87.12 90 LYS A O 1
ATOM 722 N N . GLN A 1 91 ? -15.943 4.888 0.171 1.00 87.56 91 GLN A N 1
ATOM 723 C CA . GLN A 1 91 ? -15.330 5.804 1.133 1.00 87.56 91 GLN A CA 1
ATOM 724 C C . GLN A 1 91 ? -16.113 6.005 2.444 1.00 87.56 91 GLN A C 1
ATOM 726 O O . GLN A 1 91 ? -15.515 5.971 3.515 1.00 87.56 91 GLN A O 1
ATOM 731 N N . ASN A 1 92 ? -17.431 6.233 2.378 1.00 89.38 92 ASN A N 1
ATOM 732 C CA . ASN A 1 92 ? -18.234 6.489 3.580 1.00 89.38 92 ASN A CA 1
ATOM 733 C C . ASN A 1 92 ? -18.273 5.270 4.508 1.00 89.38 92 ASN A C 1
ATOM 735 O O . ASN A 1 92 ? -18.088 5.426 5.711 1.00 89.38 92 ASN A O 1
ATOM 739 N N . ASP A 1 93 ? -18.478 4.080 3.946 1.00 90.69 93 ASP A N 1
ATOM 740 C CA . ASP A 1 93 ? -18.576 2.833 4.708 1.00 90.69 93 ASP A CA 1
ATOM 741 C C . ASP A 1 93 ? -17.217 2.488 5.323 1.00 90.69 93 ASP A C 1
ATOM 743 O O . ASP A 1 93 ? -17.109 2.191 6.512 1.00 90.69 93 ASP A O 1
ATOM 747 N N . THR A 1 94 ? -16.160 2.635 4.526 1.00 92.31 94 THR A N 1
ATOM 748 C CA . THR A 1 94 ? -14.778 2.415 4.943 1.00 92.31 94 THR A CA 1
ATOM 749 C C . THR A 1 94 ? -14.379 3.347 6.094 1.00 92.31 94 THR A C 1
ATOM 751 O O . THR A 1 94 ? -13.862 2.897 7.115 1.00 92.31 94 THR A O 1
ATOM 754 N N . LEU A 1 95 ? -14.671 4.649 5.989 1.00 92.38 95 LEU A N 1
ATOM 755 C CA . LEU A 1 95 ? -14.366 5.619 7.049 1.00 92.38 95 LEU A CA 1
ATOM 756 C C . LEU A 1 95 ? -15.271 5.471 8.279 1.00 92.38 95 LEU A C 1
ATOM 758 O O . LEU A 1 95 ? -14.844 5.797 9.388 1.00 92.38 95 LEU A O 1
ATOM 762 N N . ALA A 1 96 ? -16.501 4.981 8.123 1.00 92.88 96 ALA A N 1
ATOM 763 C CA . ALA A 1 96 ? -17.349 4.626 9.258 1.00 92.88 96 ALA A CA 1
ATOM 764 C C . ALA A 1 96 ? -16.750 3.451 10.048 1.00 92.88 96 ALA A C 1
ATOM 766 O O . ALA A 1 96 ? -16.685 3.521 11.275 1.00 92.88 96 ALA A O 1
ATOM 767 N N . GLY A 1 97 ? -16.230 2.428 9.358 1.00 94.00 97 GLY A N 1
ATOM 768 C CA . GLY A 1 97 ? -15.528 1.303 9.983 1.00 94.00 97 GLY A CA 1
ATOM 769 C C . GLY A 1 97 ? -14.301 1.738 10.788 1.00 94.00 97 GLY A C 1
ATOM 770 O O . GLY A 1 97 ? -14.124 1.303 11.925 1.00 94.00 97 GLY A O 1
ATOM 771 N N . VAL A 1 98 ? -13.507 2.671 10.252 1.00 95.31 98 VAL A N 1
ATOM 772 C CA . VAL A 1 98 ? -12.364 3.258 10.973 1.00 95.31 98 VAL A CA 1
ATOM 773 C C . VAL A 1 98 ? -12.820 4.010 12.228 1.00 95.31 98 VAL A C 1
ATOM 775 O O . VAL A 1 98 ? -12.247 3.820 13.297 1.00 95.31 98 VAL A O 1
ATOM 778 N N . GLN A 1 99 ? -13.862 4.843 12.133 1.00 95.75 99 GLN A N 1
ATOM 779 C CA . GLN A 1 99 ? -14.384 5.592 13.285 1.00 95.75 99 GLN A CA 1
ATOM 780 C C . GLN A 1 99 ? -14.926 4.664 14.378 1.00 95.75 99 GLN A C 1
ATOM 782 O O . GLN A 1 99 ? -14.643 4.869 15.558 1.00 95.75 99 GLN A O 1
ATOM 787 N N . GLN A 1 100 ? -15.628 3.600 13.984 1.00 95.94 100 GLN A N 1
ATOM 788 C CA . GLN A 1 100 ? -16.094 2.568 14.905 1.00 95.94 100 GLN A CA 1
ATOM 789 C C . GLN A 1 100 ? -14.923 1.855 15.590 1.00 95.94 100 GLN A C 1
ATOM 791 O O . GLN A 1 100 ? -14.957 1.661 16.803 1.00 95.94 100 GLN A O 1
ATOM 796 N N . PHE A 1 101 ? -13.885 1.487 14.837 1.00 96.88 101 PHE A N 1
ATOM 797 C CA . PHE A 1 101 ? -12.692 0.848 15.391 1.00 96.88 101 PHE A CA 1
ATOM 798 C C . PHE A 1 101 ? -11.970 1.744 16.408 1.00 96.88 101 PHE A C 1
ATOM 800 O O . PHE A 1 101 ? -11.528 1.264 17.448 1.00 96.88 101 PHE A O 1
ATOM 807 N N . LEU A 1 102 ? -11.901 3.051 16.140 1.00 96.06 102 LEU A N 1
ATOM 808 C CA . LEU A 1 102 ? -11.320 4.037 17.054 1.00 96.06 102 LEU A CA 1
ATOM 809 C C . LEU A 1 102 ? -12.227 4.379 18.251 1.00 96.06 102 LEU A C 1
ATOM 811 O O . LEU A 1 102 ? -11.781 5.075 19.160 1.00 96.06 102 LEU A O 1
ATOM 815 N N . GLY A 1 103 ? -13.482 3.917 18.262 1.00 96.25 103 GLY A N 1
ATOM 816 C CA . GLY A 1 103 ? -14.443 4.202 19.330 1.00 96.25 103 GLY A CA 1
ATOM 817 C C . GLY A 1 103 ? -14.876 5.669 19.397 1.00 96.25 103 GLY A C 1
ATOM 818 O O . GLY A 1 103 ? -15.194 6.161 20.478 1.00 96.25 103 GLY A O 1
ATOM 819 N N . VAL A 1 104 ? -14.858 6.378 18.265 1.00 96.38 104 VAL A N 1
ATOM 820 C CA . VAL A 1 104 ? -15.266 7.789 18.183 1.00 96.38 104 VAL A CA 1
ATOM 821 C C . VAL A 1 104 ? -16.684 7.930 17.634 1.00 96.38 104 VAL A C 1
ATOM 823 O O . VAL A 1 104 ? -17.176 7.064 16.911 1.00 96.38 104 VAL A O 1
ATOM 826 N N . GLU A 1 105 ? -17.333 9.047 17.958 1.00 92.62 105 GLU A N 1
ATOM 827 C CA . GLU A 1 105 ? -18.649 9.388 17.411 1.00 92.62 105 GLU A CA 1
ATOM 828 C C . GLU A 1 105 ? -18.590 9.506 15.876 1.00 92.62 105 GLU A C 1
ATOM 830 O O . GLU A 1 105 ? -17.762 10.269 15.362 1.00 92.62 105 GLU A O 1
ATOM 835 N N . PRO A 1 106 ? -19.450 8.787 15.127 1.00 92.38 106 PRO A N 1
ATOM 836 C CA . PRO A 1 106 ? -19.444 8.834 13.673 1.00 92.38 106 PRO A CA 1
ATOM 837 C C . PRO A 1 106 ? -19.735 10.238 13.139 1.00 92.38 106 PRO A C 1
ATOM 839 O O . PRO A 1 106 ? -20.808 10.808 13.345 1.00 92.38 106 PRO A O 1
ATOM 842 N N . ALA A 1 107 ? -18.797 10.766 12.364 1.00 91.25 107 ALA A N 1
ATOM 843 C CA . ALA A 1 107 ? -18.942 11.997 11.612 1.00 91.25 107 ALA A CA 1
ATOM 844 C C . ALA A 1 107 ? -18.759 11.737 10.115 1.00 91.25 107 ALA A C 1
ATOM 846 O O . ALA A 1 107 ? -18.057 10.820 9.674 1.00 91.25 107 ALA A O 1
ATOM 847 N N . ARG A 1 108 ? -19.391 12.583 9.298 1.00 87.62 108 ARG A N 1
ATOM 848 C CA . ARG A 1 108 ? -19.174 12.555 7.853 1.00 87.62 108 ARG A CA 1
ATOM 849 C C . ARG A 1 108 ? -17.815 13.171 7.540 1.00 87.62 108 ARG A C 1
ATOM 851 O O . ARG A 1 108 ? -17.618 14.368 7.737 1.00 87.62 108 ARG A O 1
ATOM 858 N N . LEU A 1 109 ? -16.911 12.363 6.999 1.00 87.25 109 LEU A N 1
ATOM 859 C CA . LEU A 1 109 ? -15.582 12.794 6.578 1.00 87.25 109 LEU A CA 1
ATOM 860 C C . LEU A 1 109 ? -15.551 12.995 5.059 1.00 87.25 109 LEU A C 1
ATOM 862 O O . LEU A 1 109 ? -15.984 12.131 4.295 1.00 87.25 109 LEU A O 1
ATOM 866 N N . ALA A 1 110 ? -15.042 14.146 4.622 1.00 80.94 110 ALA A N 1
ATOM 867 C CA . ALA A 1 110 ? -14.876 14.485 3.213 1.00 80.94 110 ALA A CA 1
ATOM 868 C C . ALA A 1 110 ? -13.400 14.828 2.944 1.00 80.94 110 ALA A C 1
ATOM 870 O O . ALA A 1 110 ? -12.915 15.835 3.467 1.00 80.94 110 ALA A O 1
ATOM 871 N N . PRO A 1 111 ? -12.672 14.015 2.158 1.00 75.19 111 PRO A N 1
ATOM 872 C CA . PRO A 1 111 ? -11.312 14.326 1.760 1.00 75.19 111 PRO A CA 1
ATOM 873 C C . PRO A 1 111 ? -11.292 15.628 0.965 1.00 75.19 111 PRO A C 1
ATOM 875 O O . PRO A 1 111 ? -12.097 15.835 0.058 1.00 75.19 111 PRO A O 1
ATOM 878 N N . THR A 1 112 ? -10.347 16.500 1.291 1.00 78.12 112 THR A N 1
ATOM 879 C CA . THR A 1 112 ? -10.067 17.723 0.525 1.00 78.12 112 THR A CA 1
ATOM 880 C C . THR A 1 112 ? -8.953 17.515 -0.500 1.00 78.12 112 THR A C 1
ATOM 882 O O . THR A 1 112 ? -8.664 18.404 -1.300 1.00 78.12 112 THR A O 1
ATOM 885 N N . THR A 1 113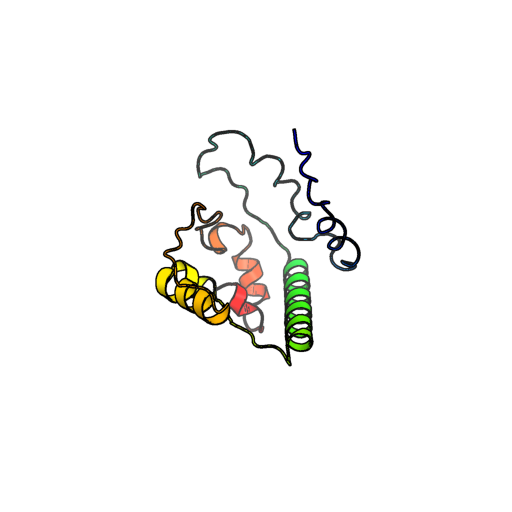 ? -8.314 16.345 -0.480 1.00 73.12 113 THR A N 1
ATOM 886 C CA . THR A 1 113 ? -7.189 15.986 -1.336 1.00 73.12 113 THR A CA 1
ATOM 887 C C . THR A 1 113 ? -7.649 15.220 -2.571 1.00 73.12 113 THR A C 1
ATOM 889 O O . THR A 1 113 ? -8.651 14.508 -2.565 1.00 73.12 113 THR A O 1
ATOM 892 N N . VAL A 1 114 ? -6.891 15.375 -3.656 1.00 67.81 114 VAL A N 1
ATOM 893 C CA . VAL A 1 114 ? -7.107 14.667 -4.921 1.00 67.81 114 VAL A CA 1
ATOM 894 C C . VAL A 1 114 ? -6.022 13.617 -5.128 1.00 67.81 114 VAL A C 1
ATOM 896 O O . VAL A 1 114 ? -4.882 13.791 -4.692 1.00 67.81 114 VAL A O 1
ATOM 899 N N . ARG A 1 115 ? -6.365 12.529 -5.822 1.00 70.25 115 ARG A N 1
ATOM 900 C CA . ARG A 1 115 ? -5.415 11.469 -6.180 1.00 70.25 115 ARG A CA 1
ATOM 901 C C . ARG A 1 115 ? -4.287 12.044 -7.045 1.00 70.25 115 ARG A C 1
ATOM 903 O O . ARG A 1 115 ? -4.554 12.666 -8.070 1.00 70.25 115 ARG A O 1
ATOM 910 N N . GLN A 1 116 ? -3.036 11.827 -6.636 1.00 68.00 116 GLN A N 1
ATOM 911 C CA . GLN A 1 116 ? -1.867 12.416 -7.307 1.00 68.00 116 GLN A CA 1
ATOM 912 C C . GLN A 1 116 ? -1.528 11.745 -8.650 1.00 68.00 116 GLN A C 1
ATOM 914 O O . GLN A 1 116 ? -1.183 12.447 -9.604 1.00 68.00 116 GLN A O 1
ATOM 919 N N . ASN A 1 117 ? -1.678 10.418 -8.728 1.00 69.88 117 ASN A N 1
ATOM 920 C CA . ASN A 1 117 ? -1.447 9.604 -9.925 1.00 69.88 117 ASN A CA 1
ATOM 921 C C . ASN A 1 117 ? -2.669 8.699 -10.164 1.00 69.88 117 ASN A C 1
ATOM 923 O O . ASN A 1 117 ? -2.746 7.597 -9.611 1.00 69.88 117 ASN A O 1
ATOM 927 N N . PRO A 1 118 ? -3.696 9.190 -10.875 1.00 68.44 118 PRO A N 1
ATOM 928 C CA . PRO A 1 118 ? -4.827 8.367 -11.291 1.00 68.44 118 PRO A CA 1
ATOM 929 C C . PRO A 1 118 ? -4.494 7.418 -12.449 1.00 68.44 118 PRO A C 1
ATOM 931 O O . PRO A 1 118 ? -5.274 6.506 -12.706 1.00 68.44 118 PRO A O 1
ATOM 934 N N . GLU A 1 119 ? -3.388 7.637 -13.163 1.00 77.00 119 GLU A N 1
ATOM 935 C CA . GLU A 1 119 ? -3.004 6.828 -14.318 1.00 77.00 119 GLU A CA 1
ATOM 936 C C . GLU A 1 119 ? -2.500 5.421 -13.919 1.00 77.00 119 GLU A C 1
ATOM 938 O O . GLU A 1 119 ? -1.848 5.274 -12.881 1.00 77.00 119 GLU A O 1
ATOM 943 N N . PRO A 1 120 ? -2.761 4.384 -14.741 1.00 81.44 120 PRO A N 1
ATOM 944 C CA . PRO A 1 120 ? -2.208 3.042 -14.547 1.00 81.44 120 PRO A CA 1
ATOM 945 C C . PRO A 1 120 ? -0.674 3.023 -14.542 1.00 81.44 120 PRO A C 1
ATOM 947 O O . PRO A 1 120 ? -0.048 3.790 -15.276 1.00 81.44 120 PRO A O 1
ATOM 950 N N . LEU A 1 121 ? -0.064 2.082 -13.809 1.00 83.50 121 LEU A N 1
ATOM 951 C CA . LEU A 1 121 ? 1.400 1.923 -13.731 1.00 83.50 121 LEU A CA 1
ATOM 952 C C . LEU A 1 121 ? 2.064 1.806 -15.108 1.00 83.50 121 LEU A C 1
ATOM 954 O O . LEU A 1 121 ? 3.084 2.446 -15.359 1.00 83.50 121 LEU A O 1
ATOM 958 N N . ARG A 1 122 ? 1.428 1.083 -16.036 1.00 85.00 122 ARG A N 1
ATOM 959 C CA . ARG A 1 122 ? 1.852 0.951 -17.440 1.00 85.00 122 ARG A CA 1
ATOM 960 C C . ARG A 1 122 ? 2.012 2.291 -18.173 1.00 85.00 122 ARG A C 1
ATOM 962 O O . ARG A 1 122 ? 2.766 2.369 -19.132 1.00 85.00 122 ARG A O 1
ATOM 969 N N . GLN A 1 123 ? 1.303 3.340 -17.750 1.00 81.50 123 GLN A N 1
ATOM 970 C CA . GLN A 1 123 ? 1.420 4.690 -18.320 1.00 81.50 123 GLN A CA 1
ATOM 971 C C . GLN A 1 123 ? 2.453 5.562 -17.597 1.00 81.50 123 GLN A C 1
ATOM 973 O O . GLN A 1 123 ? 2.793 6.628 -18.099 1.00 81.50 123 GLN A O 1
ATOM 978 N N . LEU A 1 124 ? 2.925 5.145 -16.419 1.00 82.75 124 LEU A N 1
ATOM 979 C CA . LEU A 1 124 ? 3.891 5.886 -15.604 1.00 82.75 124 LEU A CA 1
ATOM 980 C C . LEU A 1 124 ? 5.316 5.347 -15.759 1.00 82.75 124 LEU A C 1
ATOM 982 O O . LEU A 1 124 ? 6.269 6.105 -15.585 1.00 82.75 124 LEU A O 1
ATOM 986 N N . ILE A 1 125 ? 5.463 4.062 -16.085 1.00 86.25 125 ILE A N 1
ATOM 987 C CA . ILE A 1 125 ? 6.750 3.376 -16.208 1.00 86.25 125 ILE A CA 1
ATOM 988 C C . ILE A 1 125 ? 7.065 3.150 -17.691 1.00 86.25 125 ILE A C 1
ATOM 990 O O . ILE A 1 125 ? 6.333 2.463 -18.398 1.00 86.25 125 ILE A O 1
ATOM 994 N N . GLY A 1 126 ? 8.172 3.724 -18.161 1.00 85.88 126 GLY A N 1
ATOM 995 C CA . GLY A 1 126 ? 8.597 3.688 -19.560 1.00 85.88 126 GLY A CA 1
ATOM 996 C C . GLY A 1 126 ? 9.053 2.311 -20.036 1.00 85.88 126 GLY A C 1
ATOM 997 O O . GLY A 1 126 ? 8.888 2.000 -21.210 1.00 85.88 126 GLY A O 1
ATOM 998 N N . ASN A 1 127 ? 9.563 1.473 -19.132 1.00 88.06 127 ASN A N 1
ATOM 999 C CA . ASN A 1 127 ? 9.987 0.100 -19.409 1.00 88.06 127 ASN A CA 1
ATOM 1000 C C . ASN A 1 127 ? 9.089 -0.947 -18.724 1.00 88.06 127 AS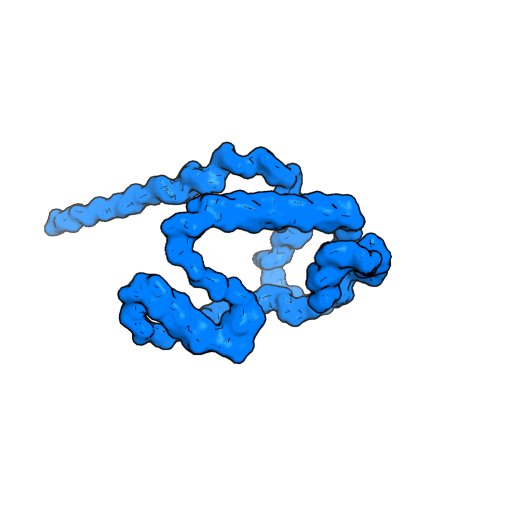N A C 1
ATOM 1002 O O . ASN A 1 127 ? 9.550 -2.020 -18.340 1.00 88.06 127 ASN A O 1
ATOM 1006 N N . TYR A 1 128 ? 7.796 -0.640 -18.564 1.00 90.06 128 TYR A N 1
ATOM 1007 C CA . TYR A 1 128 ? 6.845 -1.508 -17.865 1.00 90.06 128 TYR A CA 1
ATOM 1008 C C . TYR A 1 128 ? 6.819 -2.935 -18.433 1.00 90.06 128 TYR A C 1
ATOM 1010 O O . TYR A 1 128 ? 6.835 -3.891 -17.667 1.00 90.06 128 TYR A O 1
ATOM 1018 N N . ASP A 1 129 ? 6.796 -3.096 -19.761 1.00 89.88 129 ASP A N 1
ATOM 1019 C CA . ASP A 1 129 ? 6.700 -4.423 -20.384 1.00 89.88 129 ASP A CA 1
ATOM 1020 C C . ASP A 1 129 ? 7.934 -5.295 -20.118 1.00 89.88 129 ASP A C 1
ATOM 1022 O O . ASP A 1 129 ? 7.806 -6.508 -19.957 1.00 89.88 129 ASP A O 1
ATOM 1026 N N . GLU A 1 130 ? 9.116 -4.682 -20.023 1.00 89.12 130 GLU A N 1
ATOM 1027 C CA . GLU A 1 130 ? 10.360 -5.377 -19.683 1.00 89.12 130 GLU A CA 1
ATOM 1028 C C . GLU A 1 130 ? 10.342 -5.851 -18.227 1.00 89.12 130 GLU A C 1
ATOM 1030 O O . GLU A 1 130 ? 10.690 -6.997 -17.943 1.00 89.12 130 GLU A O 1
ATOM 1035 N N . LEU A 1 131 ? 9.878 -4.996 -17.312 1.00 89.81 131 LEU A N 1
ATOM 1036 C CA . LEU A 1 131 ? 9.729 -5.348 -15.901 1.00 89.81 131 LEU A CA 1
ATOM 1037 C C . LEU A 1 131 ? 8.669 -6.431 -15.706 1.00 89.81 131 LEU A C 1
ATOM 1039 O O . LEU A 1 131 ? 8.925 -7.426 -15.035 1.00 89.81 131 LEU A O 1
ATOM 1043 N N . PHE A 1 132 ? 7.509 -6.291 -16.347 1.00 91.62 132 PHE A N 1
ATOM 1044 C CA . PHE A 1 132 ? 6.456 -7.298 -16.281 1.00 91.62 132 PHE A CA 1
ATOM 1045 C C . PHE A 1 132 ? 6.947 -8.654 -16.797 1.00 91.62 132 PHE A C 1
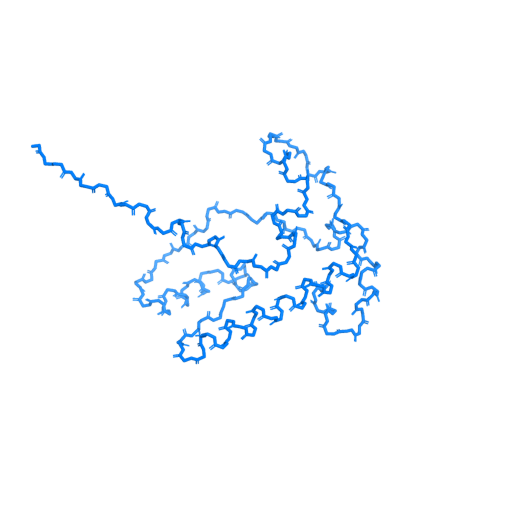ATOM 1047 O O . PHE A 1 132 ? 6.676 -9.683 -16.187 1.00 91.62 132 PHE A O 1
ATOM 1054 N N . ALA A 1 133 ? 7.724 -8.676 -17.884 1.00 91.75 133 ALA A N 1
ATOM 1055 C CA . ALA A 1 133 ? 8.331 -9.907 -18.378 1.00 91.75 133 ALA A CA 1
ATOM 1056 C C . ALA A 1 133 ? 9.348 -10.509 -17.391 1.00 91.75 133 ALA A C 1
ATOM 1058 O O . ALA A 1 133 ? 9.412 -11.732 -17.277 1.00 91.75 133 ALA A O 1
ATOM 1059 N N . ALA A 1 134 ? 10.113 -9.677 -16.678 1.00 90.44 134 ALA A N 1
ATOM 1060 C CA . ALA A 1 134 ? 11.088 -10.125 -15.685 1.00 90.44 134 ALA A CA 1
ATOM 1061 C C . ALA A 1 134 ? 10.440 -10.736 -14.428 1.00 90.44 134 ALA A C 1
ATOM 1063 O O . ALA A 1 134 ? 11.004 -11.663 -13.851 1.00 90.44 134 ALA A O 1
ATOM 1064 N N . PHE A 1 135 ? 9.262 -10.245 -14.027 1.00 91.62 135 PHE A N 1
ATOM 1065 C CA . PHE A 1 135 ? 8.541 -10.711 -12.834 1.00 91.62 135 PHE A CA 1
ATOM 1066 C C . PHE A 1 135 ? 7.389 -11.677 -13.127 1.00 91.62 135 PHE A C 1
ATOM 1068 O O . PHE A 1 135 ? 6.796 -12.223 -12.201 1.00 91.62 135 PHE A O 1
ATOM 1075 N N . ARG A 1 136 ? 7.077 -11.950 -14.397 1.00 92.62 136 ARG A N 1
ATOM 1076 C CA . ARG A 1 136 ? 6.043 -12.924 -14.757 1.00 92.62 136 ARG A CA 1
ATOM 1077 C C . ARG A 1 136 ? 6.360 -14.300 -14.162 1.00 92.62 136 ARG A C 1
ATOM 1079 O O . ARG A 1 136 ? 7.432 -14.859 -14.390 1.00 92.62 136 ARG A O 1
ATOM 1086 N N . GLY A 1 137 ? 5.386 -14.885 -13.471 1.00 88.94 137 GLY A N 1
ATOM 1087 C CA . GLY A 1 137 ? 5.499 -16.185 -12.818 1.00 88.94 137 GLY A CA 1
ATOM 1088 C C . GLY A 1 137 ? 6.212 -16.155 -11.465 1.00 88.94 137 GLY A C 1
ATOM 1089 O O . GLY A 1 137 ? 6.401 -17.221 -10.876 1.00 88.94 137 GLY A O 1
ATOM 1090 N N . THR A 1 138 ? 6.607 -14.981 -10.959 1.00 90.38 138 THR A N 1
ATOM 1091 C CA . THR A 1 138 ? 7.073 -14.821 -9.575 1.00 90.38 138 THR A CA 1
ATOM 1092 C C . THR A 1 138 ? 5.918 -14.394 -8.666 1.00 90.38 138 THR A C 1
ATOM 1094 O O . THR A 1 138 ? 4.839 -14.028 -9.127 1.00 90.38 138 THR A O 1
ATOM 1097 N N . ALA A 1 139 ? 6.134 -14.430 -7.348 1.00 88.12 139 ALA A N 1
ATOM 1098 C CA . ALA A 1 139 ? 5.159 -13.909 -6.386 1.00 88.12 139 ALA A CA 1
ATOM 1099 C C . ALA A 1 139 ? 4.909 -12.397 -6.555 1.00 88.12 139 ALA A C 1
ATOM 1101 O O . ALA A 1 139 ? 3.845 -11.901 -6.192 1.00 88.12 139 ALA A O 1
ATOM 1102 N N . ASP A 1 140 ? 5.876 -11.687 -7.138 1.00 88.44 140 ASP A N 1
ATOM 1103 C CA . ASP A 1 140 ? 5.862 -10.237 -7.299 1.00 88.44 140 ASP A CA 1
ATOM 1104 C C . ASP A 1 140 ? 5.111 -9.784 -8.570 1.00 88.44 140 ASP A C 1
ATOM 1106 O O . ASP A 1 140 ? 4.914 -8.587 -8.780 1.00 88.44 140 ASP A O 1
ATOM 1110 N N . GLU A 1 141 ? 4.634 -10.719 -9.406 1.00 89.00 141 GLU A N 1
ATOM 1111 C CA . GLU A 1 141 ? 3.816 -10.415 -10.593 1.00 89.00 141 GLU A CA 1
ATOM 1112 C C . GLU A 1 141 ? 2.562 -9.599 -10.235 1.00 89.00 141 GLU A C 1
ATOM 1114 O O . GLU A 1 141 ? 2.177 -8.699 -10.980 1.00 89.00 141 GLU A O 1
ATOM 1119 N N . ALA A 1 142 ? 1.972 -9.846 -9.059 1.00 86.00 142 ALA A N 1
ATOM 1120 C CA . ALA A 1 142 ? 0.761 -9.173 -8.587 1.00 86.00 142 ALA A CA 1
ATOM 1121 C C . ALA A 1 142 ? 0.915 -7.648 -8.414 1.00 86.00 142 ALA A C 1
ATOM 1123 O O . ALA A 1 142 ? -0.083 -6.933 -8.383 1.00 86.00 142 ALA A O 1
ATOM 1124 N N . PHE A 1 143 ? 2.145 -7.127 -8.322 1.00 84.12 143 PHE A N 1
ATOM 1125 C CA . PHE A 1 143 ? 2.391 -5.682 -8.264 1.00 84.12 143 PHE A CA 1
ATOM 1126 C C . PHE A 1 143 ? 2.230 -4.977 -9.618 1.00 84.12 143 PHE A C 1
ATOM 1128 O O . PHE A 1 143 ? 2.263 -3.745 -9.671 1.00 84.12 143 PHE A O 1
ATOM 1135 N N . PHE A 1 144 ? 2.080 -5.736 -10.705 1.00 83.25 144 PHE A N 1
ATOM 1136 C CA . PHE A 1 144 ? 1.951 -5.203 -12.056 1.00 83.25 144 PHE A CA 1
ATOM 1137 C C . PHE A 1 144 ? 0.510 -5.228 -12.593 1.00 83.25 144 PHE A C 1
ATOM 1139 O O . PHE A 1 144 ? 0.306 -4.690 -13.679 1.00 83.25 144 PHE A O 1
ATOM 1146 N N . ASP A 1 145 ? -0.469 -5.777 -11.869 1.00 64.81 145 ASP A N 1
ATOM 1147 C CA . ASP A 1 145 ? -1.890 -5.800 -12.280 1.00 64.81 145 ASP A CA 1
ATOM 1148 C C . ASP A 1 145 ? -2.605 -4.430 -12.197 1.00 64.81 145 ASP A C 1
ATOM 1150 O O . ASP A 1 145 ? -2.244 -3.582 -11.344 1.00 64.81 145 ASP A O 1
#